Protein AF-A0AAW9PSL0-F1 (afdb_monomer_lite)

Sequence (114 aa):
MDSEEQLFERVCVLLEKNIAEGLRVANSTLKSKKYFQDLLERGLEAADASEIEVWLKYLVPCLGMRYVINLPESKLVQQPQQVKKAMYWLPKFLNRANEKELNLFKNLGNKMLN

Organism: NCBI:txid2716417

Secondary structure (DSSP, 8-state):
---HHHHHHHHHHHHTT-HHHHHHHHHHH---HHHHHHHHHHHHHH--HHHHHHHHHHHHHHH-HHHHHHHHHHHTTT-HHHHHHHHHHGGGT--TT-HHHHHHHHHHHHHHH-

Foldseek 3Di:
DDDLVRQLVVLVVVCVVPVLVSLVSCLVRHDDPVSLVVLLVCCLPPPDLVCLLSNCVSSCVVNPLLRSLCVCVVCCVPRVPSSVSNLVNSVVVDDPVDVVSVVSSVVSVVVSVD

pLDDT: mean 88.67, std 8.01, range [59.41, 97.31]

Structure (mmCIF, N/CA/C/O backbone):
data_AF-A0AAW9PSL0-F1
#
_entry.id   AF-A0AAW9PSL0-F1
#
loop_
_atom_site.group_PDB
_atom_site.id
_atom_site.type_symbol
_atom_site.label_atom_id
_atom_site.label_alt_id
_atom_site.label_comp_id
_atom_site.label_asym_id
_atom_site.label_entity_id
_atom_site.label_seq_id
_atom_site.pdbx_PDB_ins_code
_atom_site.Cartn_x
_atom_site.Cartn_y
_atom_site.Cartn_z
_atom_site.occupancy
_atom_site.B_iso_or_equiv
_atom_site.auth_seq_id
_atom_site.auth_comp_id
_atom_site.auth_asym_id
_atom_site.auth_atom_id
_atom_site.pdbx_PDB_model_num
ATOM 1 N N . MET A 1 1 ? 17.636 4.783 -22.039 1.00 72.19 1 MET A N 1
ATOM 2 C CA . MET A 1 1 ? 17.116 4.883 -20.661 1.00 72.19 1 MET A CA 1
ATOM 3 C C . MET A 1 1 ? 15.701 4.353 -20.726 1.00 72.19 1 MET A C 1
ATOM 5 O O . MET A 1 1 ? 14.973 4.807 -21.601 1.00 72.19 1 MET A O 1
ATOM 9 N N . ASP A 1 2 ? 15.369 3.345 -19.923 1.00 82.56 2 ASP A N 1
ATOM 10 C CA . ASP A 1 2 ? 14.027 2.754 -19.950 1.00 82.56 2 ASP A CA 1
ATOM 11 C C . ASP A 1 2 ? 12.997 3.799 -19.502 1.00 82.56 2 ASP A C 1
ATOM 13 O O . ASP A 1 2 ? 13.269 4.614 -18.616 1.00 82.56 2 ASP A O 1
ATOM 17 N N . SER A 1 3 ? 11.829 3.794 -20.139 1.00 95.12 3 SER A N 1
ATOM 18 C CA . SER A 1 3 ? 10.683 4.580 -19.683 1.00 95.12 3 SER A CA 1
ATOM 19 C C . SER A 1 3 ? 10.181 4.059 -18.336 1.00 95.12 3 SER A C 1
ATOM 21 O O . SER A 1 3 ? 10.380 2.898 -17.977 1.00 95.12 3 SER A O 1
ATOM 23 N N . GLU A 1 4 ? 9.498 4.913 -17.580 1.00 94.75 4 GLU A N 1
ATOM 24 C CA . GLU A 1 4 ? 8.955 4.523 -16.278 1.00 94.75 4 GLU A CA 1
ATOM 25 C C . GLU A 1 4 ? 7.905 3.405 -16.383 1.00 94.75 4 GLU A C 1
ATOM 27 O O . GLU A 1 4 ? 7.842 2.535 -15.521 1.00 94.75 4 GLU A O 1
ATOM 32 N N . GLU A 1 5 ? 7.146 3.374 -17.478 1.00 96.56 5 GLU A N 1
ATOM 33 C CA . GLU A 1 5 ? 6.213 2.290 -17.799 1.00 96.56 5 GLU A CA 1
ATOM 34 C C . GLU A 1 5 ? 6.946 0.952 -17.982 1.00 96.56 5 GLU A C 1
ATOM 36 O O . GLU A 1 5 ? 6.575 -0.052 -17.384 1.00 96.56 5 GLU A O 1
ATOM 41 N N . GLN A 1 6 ? 8.068 0.938 -18.710 1.00 96.94 6 GLN A N 1
ATOM 42 C CA . GLN A 1 6 ? 8.895 -0.268 -18.854 1.00 96.94 6 GLN A CA 1
ATOM 43 C C . GLN A 1 6 ? 9.492 -0.735 -17.518 1.00 96.94 6 GLN A C 1
ATOM 45 O O . GLN A 1 6 ? 9.654 -1.936 -17.295 1.00 96.94 6 GLN A O 1
ATOM 50 N N . LEU A 1 7 ? 9.826 0.198 -16.621 1.00 97.06 7 LEU A N 1
ATOM 51 C CA . LEU A 1 7 ? 10.272 -0.134 -15.266 1.00 97.06 7 LEU A CA 1
ATOM 52 C C . LEU A 1 7 ? 9.132 -0.748 -14.446 1.00 97.06 7 LEU A C 1
ATOM 54 O O . LEU A 1 7 ? 9.355 -1.731 -13.738 1.00 97.06 7 LEU A O 1
ATOM 58 N N . PHE A 1 8 ? 7.914 -0.22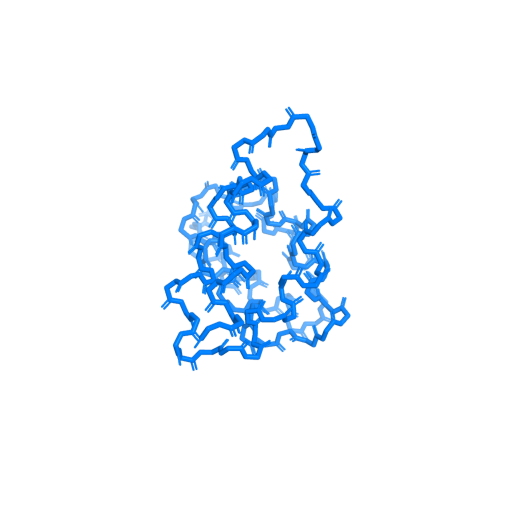5 -14.584 1.00 97.31 8 PHE A N 1
ATOM 59 C CA . PHE A 1 8 ? 6.730 -0.768 -13.928 1.00 97.31 8 PHE A CA 1
ATOM 60 C C . PHE A 1 8 ? 6.400 -2.190 -14.400 1.00 97.31 8 PHE A C 1
ATOM 62 O O . PHE A 1 8 ? 6.164 -3.068 -13.570 1.00 97.31 8 PHE A O 1
ATOM 69 N N . GLU A 1 9 ? 6.483 -2.466 -15.702 1.00 96.75 9 GLU A N 1
ATOM 70 C CA . GLU A 1 9 ? 6.290 -3.820 -16.239 1.00 96.75 9 GLU A CA 1
ATOM 71 C C . GLU A 1 9 ? 7.325 -4.811 -15.683 1.00 96.75 9 GLU A C 1
ATOM 73 O O . GLU A 1 9 ? 7.000 -5.930 -15.283 1.00 96.75 9 GLU A O 1
ATOM 78 N N . ARG A 1 10 ? 8.589 -4.389 -15.554 1.00 96.19 10 ARG A N 1
ATOM 79 C CA . ARG A 1 10 ? 9.625 -5.217 -14.915 1.00 96.19 10 ARG A CA 1
ATOM 80 C C . ARG A 1 10 ? 9.334 -5.481 -13.442 1.00 96.19 10 ARG A C 1
ATOM 82 O O . ARG A 1 10 ? 9.527 -6.605 -12.983 1.00 96.19 10 ARG A O 1
ATOM 89 N N . VAL A 1 11 ? 8.866 -4.472 -12.708 1.00 97.12 11 VAL A N 1
ATOM 90 C CA . VAL A 1 11 ? 8.407 -4.641 -11.323 1.00 97.12 11 VAL A CA 1
ATOM 91 C C . VAL A 1 11 ? 7.286 -5.678 -11.266 1.00 97.12 11 VAL A C 1
ATOM 93 O O . VAL A 1 11 ? 7.354 -6.584 -10.440 1.00 97.12 11 VAL A O 1
ATOM 96 N N . CYS A 1 12 ? 6.310 -5.609 -12.173 1.00 95.69 12 CYS A N 1
ATOM 97 C CA . CYS A 1 12 ? 5.209 -6.568 -12.258 1.00 95.69 12 CYS A CA 1
ATOM 98 C C . CYS A 1 12 ? 5.693 -8.016 -12.419 1.00 95.69 12 CYS A C 1
ATOM 100 O O . CYS A 1 12 ? 5.227 -8.890 -11.691 1.00 95.69 12 CYS A O 1
ATOM 102 N N . VAL A 1 13 ? 6.682 -8.255 -13.284 1.00 95.94 13 VAL A N 1
ATOM 103 C CA . VAL A 1 13 ? 7.296 -9.584 -13.460 1.00 95.94 13 VAL A CA 1
ATOM 104 C C . VAL A 1 13 ? 8.055 -10.042 -12.208 1.00 95.94 13 VAL A C 1
ATOM 106 O O . VAL A 1 13 ? 8.061 -11.227 -11.876 1.00 95.94 13 VAL A O 1
ATOM 109 N N . LEU A 1 14 ? 8.720 -9.129 -11.494 1.00 95.75 14 LEU A N 1
ATOM 110 C CA . LEU A 1 14 ? 9.438 -9.468 -10.260 1.00 95.75 14 LEU A CA 1
ATOM 111 C C . LEU A 1 14 ? 8.486 -9.823 -9.117 1.00 95.75 14 LEU A C 1
ATOM 113 O O . LEU A 1 14 ? 8.783 -10.739 -8.353 1.00 95.75 14 LEU A O 1
ATOM 117 N N . LEU A 1 15 ? 7.343 -9.141 -9.016 1.00 94.62 15 LEU A N 1
ATOM 118 C CA . LEU A 1 15 ? 6.341 -9.394 -7.977 1.00 94.62 15 LEU A CA 1
ATOM 119 C C . LEU A 1 15 ? 5.807 -10.829 -8.015 1.00 94.62 15 LEU A C 1
ATOM 121 O O . LEU A 1 15 ? 5.557 -11.399 -6.958 1.00 94.62 15 LEU A O 1
ATOM 125 N N . GLU A 1 16 ? 5.696 -11.428 -9.203 1.00 90.94 16 GLU A N 1
ATOM 126 C CA . GLU A 1 16 ? 5.264 -12.824 -9.385 1.00 90.94 16 GLU A CA 1
ATOM 127 C C . GLU A 1 16 ? 6.271 -13.846 -8.846 1.00 90.94 16 GLU A C 1
ATOM 129 O O . GLU A 1 16 ? 5.910 -14.979 -8.541 1.00 90.94 16 GLU A O 1
ATOM 134 N N . LYS A 1 17 ? 7.542 -13.453 -8.722 1.00 92.31 17 LYS A N 1
ATOM 135 C CA . LYS A 1 17 ? 8.617 -14.312 -8.212 1.00 92.31 17 LYS A CA 1
ATOM 136 C C . LYS A 1 17 ? 8.898 -14.049 -6.740 1.00 92.31 17 LYS A C 1
ATOM 138 O O . LYS A 1 17 ? 9.128 -14.979 -5.973 1.00 92.31 17 LYS A O 1
ATOM 143 N N . ASN A 1 18 ? 8.944 -12.774 -6.362 1.00 93.62 18 ASN A N 1
ATOM 144 C CA . ASN A 1 18 ? 9.252 -12.327 -5.015 1.00 93.62 18 ASN A CA 1
ATOM 145 C C . ASN A 1 18 ? 8.682 -10.922 -4.772 1.00 93.62 18 ASN A C 1
ATOM 147 O O . ASN A 1 18 ? 9.231 -9.915 -5.228 1.00 93.62 18 ASN A O 1
ATOM 151 N N . ILE A 1 19 ? 7.609 -10.852 -3.983 1.00 93.62 19 ILE A N 1
ATOM 152 C CA . ILE A 1 19 ? 6.906 -9.604 -3.657 1.00 93.62 19 ILE A CA 1
ATOM 153 C C . ILE A 1 19 ? 7.850 -8.563 -3.041 1.00 93.62 19 ILE A C 1
ATOM 155 O O . ILE A 1 19 ? 7.867 -7.404 -3.455 1.00 93.62 19 ILE A O 1
ATOM 159 N N . ALA A 1 20 ? 8.665 -8.963 -2.062 1.00 94.12 20 ALA A N 1
ATOM 160 C CA . ALA A 1 20 ? 9.549 -8.037 -1.359 1.00 94.12 20 ALA A CA 1
ATOM 161 C C . ALA A 1 20 ? 10.637 -7.464 -2.281 1.00 94.12 20 ALA A C 1
ATOM 163 O O . ALA A 1 20 ? 11.025 -6.305 -2.135 1.00 94.12 20 ALA A O 1
ATOM 164 N N . GLU A 1 21 ? 11.143 -8.261 -3.223 1.00 95.44 21 GLU A N 1
ATOM 165 C CA . GLU A 1 21 ? 12.094 -7.794 -4.228 1.00 95.44 21 GLU A CA 1
ATOM 166 C C . GLU A 1 21 ? 11.442 -6.852 -5.239 1.00 95.44 21 GLU A C 1
ATOM 168 O O . GLU A 1 21 ? 11.959 -5.753 -5.444 1.00 95.44 21 GLU A O 1
ATOM 173 N N . GLY A 1 22 ? 10.286 -7.225 -5.796 1.00 96.81 22 GLY A N 1
ATOM 174 C CA . GLY A 1 22 ? 9.549 -6.380 -6.735 1.00 96.81 22 GLY A CA 1
ATOM 175 C C . GLY A 1 22 ? 9.219 -5.009 -6.142 1.00 96.81 22 GLY A C 1
ATOM 176 O O . GLY A 1 22 ? 9.505 -3.984 -6.758 1.00 96.81 22 GLY A O 1
ATOM 177 N N . LEU A 1 23 ? 8.728 -4.966 -4.900 1.00 96.69 23 LEU A N 1
ATOM 178 C CA . LEU A 1 23 ? 8.431 -3.712 -4.197 1.00 96.69 23 LEU A CA 1
ATOM 179 C C . LEU A 1 23 ? 9.683 -2.894 -3.855 1.00 96.69 23 LEU A C 1
ATOM 181 O O . LEU A 1 23 ? 9.654 -1.663 -3.894 1.00 96.69 23 LEU A O 1
ATOM 185 N N . ARG A 1 24 ? 10.806 -3.552 -3.548 1.00 96.62 24 ARG A N 1
ATOM 186 C CA . ARG A 1 24 ? 12.083 -2.858 -3.329 1.00 96.62 24 ARG A CA 1
ATOM 187 C C . ARG A 1 24 ? 12.565 -2.176 -4.606 1.00 96.62 24 ARG A C 1
ATOM 189 O O . ARG A 1 24 ? 13.011 -1.034 -4.539 1.00 96.62 24 ARG A O 1
ATOM 196 N N . VAL A 1 25 ? 12.461 -2.861 -5.745 1.00 96.69 25 VAL A N 1
ATOM 197 C CA . VAL A 1 25 ? 12.796 -2.298 -7.061 1.00 96.69 25 VAL A CA 1
ATOM 198 C C . VAL A 1 25 ? 11.826 -1.179 -7.431 1.00 96.69 25 VAL A C 1
ATOM 200 O O . VAL A 1 25 ? 12.262 -0.137 -7.912 1.00 96.69 25 VAL A O 1
ATOM 203 N N . ALA A 1 26 ? 10.534 -1.334 -7.139 1.00 97.06 26 ALA A N 1
ATOM 204 C CA . ALA A 1 26 ? 9.538 -0.286 -7.346 1.00 97.06 26 ALA A CA 1
ATOM 205 C C . ALA A 1 26 ? 9.938 1.019 -6.640 1.00 97.06 26 ALA A C 1
ATOM 207 O O . ALA A 1 26 ? 10.023 2.065 -7.277 1.00 97.06 26 ALA A O 1
ATOM 208 N N . ASN A 1 27 ? 10.279 0.941 -5.351 1.00 95.75 27 ASN A N 1
ATOM 209 C CA . ASN A 1 27 ? 10.661 2.108 -4.553 1.00 95.75 27 ASN A CA 1
ATOM 210 C C . ASN A 1 27 ? 11.972 2.776 -5.004 1.00 95.75 27 ASN A C 1
ATOM 212 O O . ASN A 1 27 ? 12.191 3.938 -4.667 1.00 95.75 27 ASN A O 1
ATOM 216 N N . SER A 1 28 ? 12.853 2.074 -5.724 1.00 95.25 28 SER A N 1
ATOM 217 C CA . SER A 1 28 ? 14.115 2.644 -6.217 1.00 95.25 28 SER A CA 1
ATOM 218 C C . SER A 1 28 ? 14.048 3.157 -7.657 1.00 95.25 28 SER A C 1
ATOM 220 O O . SER A 1 28 ? 14.899 3.955 -8.052 1.00 95.25 28 SER A O 1
ATOM 222 N N . THR A 1 29 ? 13.069 2.707 -8.444 1.00 95.31 29 THR A N 1
ATOM 223 C CA . THR A 1 29 ? 13.007 2.974 -9.891 1.00 95.31 29 THR A CA 1
ATOM 224 C C . THR A 1 29 ? 11.808 3.818 -10.306 1.00 95.31 29 THR A C 1
ATOM 226 O O . THR A 1 29 ? 11.933 4.626 -11.228 1.00 95.31 29 THR A O 1
ATOM 229 N N . LEU A 1 30 ? 10.673 3.679 -9.617 1.00 96.31 30 LEU A N 1
ATOM 230 C CA . LEU A 1 30 ? 9.451 4.421 -9.900 1.00 96.31 30 LEU A CA 1
ATOM 231 C C . LEU A 1 30 ? 9.424 5.732 -9.110 1.00 96.31 30 LEU A C 1
ATOM 233 O O . LEU A 1 30 ? 9.874 5.825 -7.969 1.00 96.31 30 LEU A O 1
ATOM 237 N N . LYS A 1 31 ? 8.870 6.760 -9.736 1.00 94.06 31 LYS A N 1
ATOM 238 C CA . LYS A 1 31 ? 8.740 8.132 -9.236 1.00 94.06 31 LYS A CA 1
ATOM 239 C C . LYS A 1 31 ? 7.284 8.581 -9.244 1.00 94.06 31 LYS A C 1
ATOM 241 O O . LYS A 1 31 ? 6.856 9.310 -8.352 1.00 94.06 31 LYS A O 1
ATOM 246 N N . SER A 1 32 ? 6.518 8.165 -10.249 1.00 94.81 32 SER A N 1
ATOM 247 C CA . SER A 1 32 ? 5.122 8.535 -10.408 1.00 94.81 32 SER A CA 1
ATOM 248 C C . SER A 1 32 ? 4.256 7.849 -9.364 1.00 94.81 32 SER A C 1
ATOM 250 O O . SER A 1 32 ? 4.227 6.623 -9.236 1.00 94.81 32 SER A O 1
ATOM 252 N N . LYS A 1 33 ? 3.472 8.667 -8.655 1.00 93.56 33 LYS A N 1
ATOM 253 C CA . LYS A 1 33 ? 2.503 8.194 -7.665 1.00 93.56 33 LYS A CA 1
ATOM 254 C C . LYS A 1 33 ? 1.509 7.197 -8.264 1.00 93.56 33 LYS A C 1
ATOM 256 O O . LYS A 1 33 ? 1.110 6.281 -7.555 1.00 93.56 33 LYS A O 1
ATOM 261 N N . LYS A 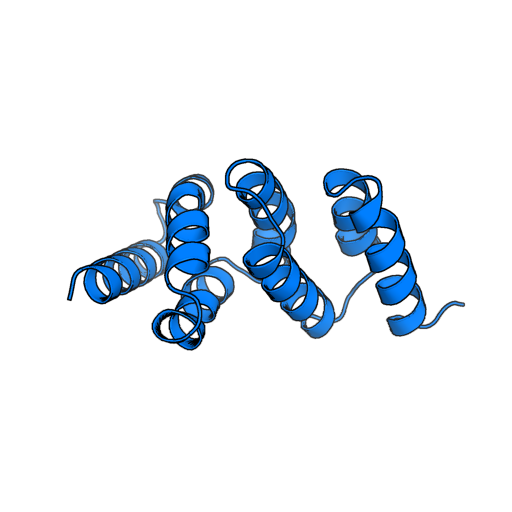1 34 ? 1.155 7.350 -9.547 1.00 94.81 34 LYS A N 1
ATOM 262 C CA . LYS A 1 34 ? 0.227 6.462 -10.261 1.00 94.81 34 LYS A CA 1
ATOM 263 C C . LYS A 1 34 ? 0.649 4.996 -10.133 1.00 94.81 34 LYS A C 1
ATOM 265 O O . LYS A 1 34 ? -0.147 4.178 -9.705 1.00 94.81 34 LYS A O 1
ATOM 270 N N . TYR A 1 35 ? 1.917 4.678 -10.384 1.00 96.56 35 TYR A N 1
ATOM 271 C CA . TYR A 1 35 ? 2.363 3.287 -10.328 1.00 96.56 35 TYR A CA 1
ATOM 272 C C . TYR A 1 35 ? 2.328 2.709 -8.914 1.00 96.56 35 TYR A C 1
ATOM 274 O O . TYR A 1 35 ? 1.998 1.546 -8.733 1.00 96.56 35 TYR A O 1
ATOM 282 N N . PHE A 1 36 ? 2.600 3.512 -7.883 1.00 96.06 36 PHE A N 1
ATOM 283 C CA . PHE A 1 36 ? 2.428 3.056 -6.502 1.00 96.06 36 PHE A CA 1
ATOM 284 C C . PHE A 1 36 ? 0.953 2.821 -6.146 1.00 96.06 36 PHE A C 1
ATOM 286 O O . PHE A 1 36 ? 0.665 1.947 -5.330 1.00 96.06 36 PHE A O 1
ATOM 293 N N . GLN A 1 37 ? 0.024 3.572 -6.747 1.00 93.69 37 GLN A N 1
ATOM 294 C CA . GLN A 1 37 ? -1.416 3.331 -6.607 1.00 93.69 37 GLN A CA 1
ATOM 295 C C . GLN A 1 37 ? -1.799 2.013 -7.280 1.00 93.69 37 GLN A C 1
ATOM 297 O O . GLN A 1 37 ? -2.399 1.168 -6.623 1.00 93.69 37 GLN A O 1
ATOM 302 N N . ASP A 1 38 ? -1.346 1.794 -8.517 1.00 94.12 38 ASP A N 1
ATOM 303 C CA . ASP A 1 38 ? -1.568 0.547 -9.257 1.00 94.12 38 ASP A CA 1
ATOM 304 C C . ASP A 1 38 ? -1.005 -0.666 -8.483 1.00 94.12 38 ASP A C 1
ATOM 306 O O . ASP A 1 38 ? -1.656 -1.705 -8.370 1.00 94.12 38 ASP A O 1
ATOM 310 N N . LEU A 1 39 ? 0.172 -0.520 -7.856 1.00 95.19 39 LEU A N 1
ATOM 311 C CA . LEU A 1 39 ? 0.741 -1.535 -6.961 1.00 95.19 39 LEU A CA 1
ATOM 312 C C . LEU A 1 39 ? -0.116 -1.772 -5.717 1.00 95.19 39 LEU A C 1
ATOM 314 O O . LEU A 1 39 ? -0.315 -2.921 -5.334 1.00 95.19 39 LEU A O 1
ATOM 318 N N . LEU A 1 40 ? -0.619 -0.717 -5.070 1.00 92.25 40 LEU A N 1
ATOM 319 C CA . LEU A 1 40 ? -1.483 -0.875 -3.900 1.00 92.25 40 LEU A CA 1
ATOM 320 C C . LEU A 1 40 ? -2.758 -1.636 -4.262 1.00 92.25 40 LEU A C 1
ATOM 322 O O . LEU A 1 40 ? -3.156 -2.536 -3.528 1.00 92.25 40 LEU A O 1
ATOM 326 N N . GLU A 1 41 ? -3.374 -1.307 -5.393 1.00 89.69 41 GLU A N 1
ATOM 327 C CA . GLU A 1 41 ? -4.569 -1.995 -5.870 1.00 89.69 41 GLU A CA 1
ATOM 328 C C . GLU A 1 41 ? -4.297 -3.468 -6.175 1.00 89.69 41 GLU A C 1
ATOM 330 O O . GLU A 1 41 ? -5.016 -4.331 -5.668 1.00 89.69 41 GLU A O 1
ATOM 335 N N . ARG A 1 42 ? -3.210 -3.765 -6.898 1.00 91.00 42 ARG A N 1
ATOM 336 C CA . ARG A 1 42 ? -2.785 -5.143 -7.175 1.00 91.00 42 ARG A CA 1
ATOM 337 C C . ARG A 1 42 ? -2.511 -5.925 -5.891 1.00 91.00 42 ARG A C 1
ATOM 339 O O . ARG A 1 42 ? -2.920 -7.077 -5.777 1.00 91.00 42 ARG A O 1
ATOM 346 N N . GLY A 1 43 ? -1.838 -5.306 -4.922 1.00 89.75 43 GLY A N 1
ATOM 347 C CA . GLY A 1 43 ? -1.553 -5.914 -3.626 1.00 89.75 43 GLY A CA 1
ATOM 348 C C . GLY A 1 43 ? -2.825 -6.229 -2.844 1.00 89.75 43 GLY A C 1
ATOM 349 O O . GLY A 1 43 ? -2.951 -7.317 -2.302 1.00 89.75 43 GLY A O 1
ATOM 350 N N . LEU A 1 44 ? -3.803 -5.322 -2.826 1.00 85.69 44 LEU A N 1
ATOM 351 C CA . LEU A 1 44 ? -5.085 -5.571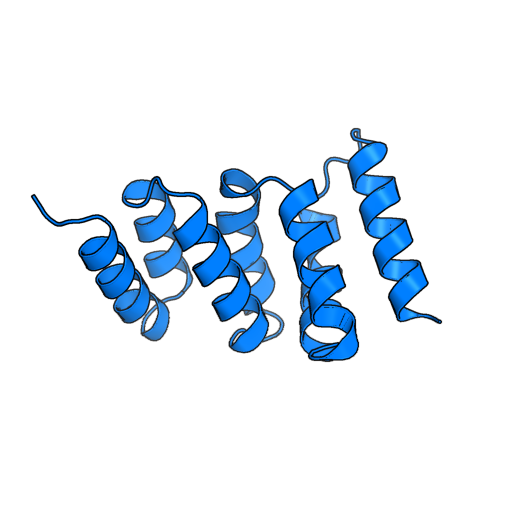 -2.158 1.00 85.69 44 LEU A CA 1
ATOM 352 C C . LEU A 1 44 ? -5.865 -6.727 -2.798 1.00 85.69 44 LEU A C 1
ATOM 354 O O . LEU A 1 44 ? -6.520 -7.479 -2.079 1.00 85.69 44 LEU A O 1
ATOM 358 N N . GLU A 1 45 ? -5.787 -6.874 -4.119 1.00 85.06 45 GLU A N 1
ATOM 359 C CA . GLU A 1 45 ? -6.511 -7.902 -4.871 1.00 85.06 45 GLU A CA 1
ATOM 360 C C . GLU A 1 45 ? -5.859 -9.286 -4.782 1.00 85.06 45 GLU A C 1
ATOM 362 O O . GLU A 1 45 ? -6.561 -10.278 -4.574 1.00 85.06 45 GLU A O 1
ATOM 367 N N . ALA A 1 46 ? -4.532 -9.358 -4.920 1.00 79.56 46 ALA A N 1
ATOM 368 C CA . ALA A 1 46 ? -3.809 -10.620 -5.059 1.00 79.56 46 ALA A CA 1
ATOM 369 C C . ALA A 1 46 ? -3.229 -11.162 -3.746 1.00 79.56 46 ALA A C 1
ATOM 371 O O . ALA A 1 46 ? -3.058 -12.373 -3.624 1.00 79.56 46 ALA A O 1
ATOM 372 N N . ALA A 1 47 ? -2.911 -10.297 -2.778 1.00 78.62 47 ALA A N 1
ATOM 373 C CA . ALA A 1 47 ? -2.135 -10.710 -1.618 1.00 78.62 47 ALA A CA 1
ATOM 374 C C . ALA A 1 47 ? -2.951 -11.544 -0.621 1.00 78.62 47 ALA A C 1
ATOM 376 O O . ALA A 1 47 ? -4.116 -11.259 -0.282 1.00 78.62 47 ALA A O 1
ATOM 377 N N . ASP A 1 48 ? -2.300 -12.566 -0.076 1.00 80.38 48 ASP A N 1
ATOM 378 C CA . ASP A 1 48 ? -2.821 -13.246 1.097 1.00 80.38 48 ASP A CA 1
ATOM 379 C C . ASP A 1 48 ? -2.715 -12.359 2.354 1.00 80.38 48 ASP A C 1
ATOM 381 O O . ASP A 1 48 ? -2.196 -11.238 2.339 1.00 80.38 48 ASP A O 1
ATOM 385 N N . ALA A 1 49 ? -3.271 -12.832 3.471 1.00 73.88 49 ALA A N 1
ATOM 386 C CA . ALA A 1 49 ? -3.244 -12.049 4.699 1.00 73.88 49 ALA A CA 1
ATOM 387 C C . ALA A 1 49 ? -1.809 -11.751 5.165 1.00 73.88 49 ALA A C 1
ATOM 389 O O . ALA A 1 49 ? -1.580 -10.665 5.670 1.00 73.88 49 ALA A O 1
ATOM 390 N N . SER A 1 50 ? -0.846 -12.655 4.997 1.00 76.69 50 SER A N 1
ATOM 391 C CA . SER A 1 50 ? 0.536 -12.455 5.450 1.00 76.69 50 SER A CA 1
ATOM 392 C C . SER A 1 50 ? 1.330 -11.500 4.553 1.00 76.69 50 SER A C 1
ATOM 394 O O . SER A 1 50 ? 2.166 -10.733 5.030 1.00 76.69 50 SER A O 1
ATOM 396 N N . GLU A 1 51 ? 1.015 -11.479 3.263 1.00 88.94 51 GLU A N 1
ATOM 397 C CA . GLU A 1 51 ? 1.700 -10.665 2.266 1.00 88.94 51 GLU A CA 1
ATOM 398 C C . GLU A 1 51 ? 1.312 -9.187 2.349 1.00 88.94 51 GLU A C 1
ATOM 400 O O . GLU A 1 51 ? 2.152 -8.319 2.107 1.00 88.94 51 GLU A O 1
ATOM 405 N N . ILE A 1 52 ? 0.072 -8.867 2.737 1.00 89.56 52 ILE A N 1
ATOM 406 C CA . ILE A 1 52 ? -0.417 -7.478 2.823 1.00 89.56 52 ILE A CA 1
ATOM 407 C C . ILE A 1 52 ? 0.454 -6.610 3.736 1.00 89.56 52 ILE A C 1
ATOM 409 O O . ILE A 1 52 ? 0.668 -5.433 3.437 1.00 89.56 52 ILE A O 1
ATOM 413 N N . GLU A 1 53 ? 1.013 -7.168 4.812 1.00 92.25 53 GLU A N 1
ATOM 414 C CA . GLU A 1 53 ? 1.967 -6.437 5.650 1.00 92.25 53 GLU A CA 1
ATOM 415 C C . GLU A 1 53 ? 3.189 -5.973 4.841 1.00 92.25 53 GLU A C 1
ATOM 417 O O . GLU A 1 53 ? 3.627 -4.827 4.976 1.00 92.25 53 GLU A O 1
ATOM 422 N N . VAL A 1 54 ? 3.719 -6.840 3.971 1.00 93.50 54 VAL A N 1
ATOM 423 C CA . VAL A 1 54 ? 4.863 -6.531 3.105 1.00 93.50 54 VAL A CA 1
ATOM 424 C C . VAL A 1 54 ? 4.493 -5.409 2.140 1.00 93.50 54 VAL A C 1
ATOM 426 O O . VAL A 1 54 ? 5.215 -4.417 2.066 1.00 93.50 54 VAL A O 1
ATOM 429 N N . TRP A 1 55 ? 3.347 -5.508 1.464 1.00 94.88 55 TRP A N 1
ATOM 430 C CA . TRP A 1 55 ? 2.861 -4.458 0.563 1.00 94.88 55 TRP A CA 1
ATOM 431 C C . TRP A 1 55 ? 2.755 -3.100 1.263 1.00 94.88 55 TRP A C 1
ATOM 433 O O . TRP A 1 55 ? 3.336 -2.114 0.806 1.00 94.88 55 TRP A O 1
ATOM 443 N N . LEU A 1 56 ? 2.088 -3.046 2.418 1.00 93.38 56 LEU A N 1
ATOM 444 C CA . LEU A 1 56 ? 1.910 -1.806 3.174 1.00 93.38 56 LEU A CA 1
ATOM 445 C C . LEU A 1 56 ? 3.244 -1.216 3.646 1.00 93.38 56 LEU A C 1
ATOM 447 O O . LEU A 1 56 ? 3.439 -0.004 3.553 1.00 93.38 56 LEU A O 1
ATOM 451 N N . LYS A 1 57 ? 4.193 -2.056 4.077 1.00 94.44 57 LYS A N 1
ATOM 452 C CA . LYS A 1 57 ? 5.530 -1.614 4.497 1.00 94.44 57 LYS A CA 1
ATOM 453 C C . LYS A 1 57 ? 6.254 -0.822 3.408 1.00 94.44 57 LYS A C 1
ATOM 455 O O . LYS A 1 57 ? 6.922 0.161 3.725 1.00 94.44 57 LYS A O 1
ATOM 460 N N . TYR A 1 58 ? 6.141 -1.242 2.149 1.00 95.00 58 TYR A N 1
ATOM 461 C CA . TYR A 1 58 ? 6.805 -0.566 1.032 1.00 95.00 58 TYR A CA 1
ATOM 462 C C . TYR A 1 58 ? 5.990 0.597 0.463 1.00 95.00 58 TYR A C 1
ATOM 464 O O . TYR A 1 58 ? 6.586 1.584 0.036 1.00 95.00 58 TYR A O 1
ATOM 472 N N . LEU A 1 59 ? 4.658 0.514 0.482 1.00 94.88 59 LEU A N 1
ATOM 473 C CA . LEU A 1 59 ? 3.790 1.483 -0.192 1.00 94.88 59 LEU A CA 1
ATOM 474 C C . LEU A 1 59 ? 3.344 2.654 0.693 1.00 94.88 59 LEU A C 1
ATOM 476 O O . LEU A 1 59 ? 3.160 3.759 0.179 1.00 94.88 59 LEU A O 1
ATOM 480 N N . VAL A 1 60 ? 3.201 2.466 2.012 1.00 94.00 60 VAL A N 1
ATOM 481 C CA . VAL A 1 60 ? 2.824 3.555 2.937 1.00 94.00 60 VAL A CA 1
ATOM 482 C C . VAL A 1 60 ? 3.808 4.733 2.872 1.00 94.00 60 VAL A C 1
ATOM 484 O O . VAL A 1 60 ? 3.328 5.866 2.773 1.00 94.00 60 VAL A O 1
ATOM 487 N N . PRO A 1 61 ? 5.143 4.532 2.859 1.00 92.31 61 PRO A N 1
ATOM 488 C CA . PRO A 1 61 ? 6.094 5.637 2.723 1.00 92.31 61 PRO A CA 1
ATOM 489 C C . PRO A 1 61 ? 5.959 6.420 1.408 1.00 92.31 61 PRO A C 1
ATOM 491 O O . PRO A 1 61 ? 6.170 7.629 1.405 1.00 92.31 61 PRO A O 1
ATOM 494 N N . CYS A 1 62 ? 5.581 5.758 0.308 1.00 93.50 62 CYS A N 1
ATOM 495 C CA . CYS A 1 62 ? 5.480 6.389 -1.014 1.00 93.50 62 CYS A CA 1
ATOM 496 C C . CYS A 1 62 ? 4.132 7.095 -1.237 1.00 93.50 62 CYS A C 1
ATOM 498 O O . CYS A 1 62 ? 4.069 8.152 -1.863 1.00 93.50 62 CYS A O 1
ATOM 500 N N . LEU A 1 63 ? 3.033 6.526 -0.734 1.00 93.19 63 LEU A N 1
ATOM 501 C CA . LEU A 1 63 ? 1.680 7.053 -0.955 1.00 93.19 63 LEU A CA 1
ATOM 502 C C . LEU A 1 63 ? 1.202 7.996 0.154 1.00 93.19 63 LEU A C 1
ATOM 504 O O . LEU A 1 63 ? 0.360 8.870 -0.096 1.00 93.19 63 LEU A O 1
ATOM 508 N N . GLY A 1 64 ? 1.744 7.819 1.359 1.00 92.62 64 GLY A N 1
ATOM 509 C CA . GLY A 1 64 ? 1.307 8.459 2.590 1.00 92.62 64 GLY A CA 1
ATOM 510 C C . GLY A 1 64 ? 0.122 7.738 3.236 1.00 92.62 64 GLY A C 1
ATOM 511 O O . GLY A 1 64 ? -0.831 7.336 2.567 1.00 92.62 64 GLY A O 1
ATOM 512 N N . MET A 1 65 ? 0.145 7.645 4.567 1.00 91.44 65 MET A N 1
ATOM 513 C CA . MET A 1 65 ? -0.833 6.885 5.355 1.00 91.44 65 MET A CA 1
ATOM 514 C C . MET A 1 65 ? -2.291 7.267 5.057 1.00 91.44 65 MET A C 1
ATOM 516 O O . MET A 1 65 ? -3.125 6.400 4.816 1.00 91.44 65 MET A O 1
ATOM 520 N N . ARG A 1 66 ? -2.603 8.567 4.978 1.00 89.75 66 ARG A N 1
ATOM 521 C CA . ARG A 1 66 ? -3.967 9.035 4.665 1.00 89.75 66 ARG A CA 1
ATOM 522 C C . ARG A 1 66 ? -4.494 8.504 3.330 1.00 89.75 66 ARG A C 1
ATOM 524 O O . ARG A 1 66 ? -5.673 8.194 3.225 1.00 89.75 66 ARG A O 1
ATOM 531 N N . TYR A 1 67 ? -3.634 8.413 2.314 1.00 89.81 67 TYR A N 1
ATOM 532 C CA . TYR A 1 67 ? -4.036 7.896 1.008 1.00 89.81 67 TYR A CA 1
ATOM 533 C C . TYR A 1 67 ? -4.334 6.397 1.089 1.00 89.81 67 TYR A C 1
ATOM 535 O O . TYR A 1 67 ? -5.362 5.944 0.597 1.00 89.81 67 TYR A O 1
ATOM 543 N N . VAL A 1 68 ? -3.465 5.650 1.774 1.00 90.50 68 VAL A N 1
ATOM 544 C CA . VAL A 1 68 ? -3.614 4.201 1.952 1.00 90.50 68 VAL A CA 1
ATOM 545 C C . VAL A 1 68 ? -4.847 3.847 2.793 1.00 90.50 68 VAL A C 1
ATOM 547 O O . VAL A 1 68 ? -5.445 2.812 2.545 1.00 90.50 68 VAL A O 1
ATOM 550 N N . ILE A 1 69 ? -5.276 4.695 3.735 1.00 88.31 69 ILE A N 1
ATOM 551 C CA . ILE A 1 69 ? -6.538 4.501 4.479 1.00 88.31 69 ILE A CA 1
ATOM 552 C C . ILE A 1 69 ? -7.766 4.788 3.598 1.00 88.31 69 ILE A C 1
ATOM 554 O O . ILE A 1 69 ? -8.761 4.076 3.691 1.00 88.31 69 ILE A O 1
ATOM 558 N N . ASN A 1 70 ? -7.708 5.808 2.736 1.00 84.88 70 ASN A N 1
ATOM 559 C CA . ASN A 1 70 ? -8.861 6.232 1.933 1.00 84.88 70 ASN A CA 1
ATOM 560 C C . ASN A 1 70 ? -9.104 5.358 0.690 1.00 84.88 70 ASN A C 1
ATOM 562 O O . ASN A 1 70 ? -10.239 5.250 0.241 1.00 84.88 70 ASN A O 1
ATOM 566 N N . LEU A 1 71 ? -8.072 4.738 0.111 1.00 77.31 71 LEU A N 1
ATOM 567 C CA . LEU A 1 71 ? -8.236 3.884 -1.075 1.00 77.31 71 LEU A CA 1
ATOM 568 C C . LEU A 1 71 ? -9.110 2.634 -0.814 1.00 77.31 71 LEU A C 1
ATOM 570 O O . LEU A 1 71 ? -9.986 2.336 -1.622 1.00 77.31 71 LEU A O 1
ATOM 574 N N . PRO A 1 72 ? -8.978 1.939 0.328 1.00 67.12 72 PRO A N 1
ATOM 575 C CA . PRO A 1 72 ? -9.915 0.899 0.736 1.00 67.12 72 PRO A CA 1
ATOM 576 C C . PRO A 1 72 ? -11.365 1.381 0.884 1.00 67.12 72 PRO A C 1
ATOM 578 O O . PRO A 1 72 ? -12.279 0.584 0.707 1.00 67.12 72 PRO A O 1
ATOM 581 N N . GLU A 1 73 ? -11.608 2.665 1.172 1.00 68.44 73 GLU A N 1
ATOM 582 C CA . GLU A 1 73 ? -12.966 3.199 1.331 1.00 68.44 73 GLU A CA 1
ATOM 583 C C . GLU A 1 73 ? -13.769 3.129 0.025 1.00 68.44 73 GLU A C 1
ATOM 585 O O . GLU A 1 73 ? -14.921 2.700 0.037 1.00 68.44 73 GLU A O 1
ATOM 590 N N . SER A 1 74 ? -13.159 3.479 -1.114 1.00 69.12 74 SER A N 1
ATOM 591 C CA . SER A 1 74 ? -13.829 3.403 -2.422 1.00 69.12 74 SER A CA 1
ATOM 592 C C . SER A 1 74 ? -14.042 1.963 -2.897 1.00 69.12 74 SER A C 1
ATOM 594 O O . SER A 1 74 ? -14.965 1.704 -3.670 1.00 69.12 74 SER A O 1
ATOM 596 N N . LYS A 1 75 ? -13.229 1.017 -2.408 1.00 69.94 75 LYS A N 1
ATOM 597 C CA . LYS A 1 75 ? -13.341 -0.418 -2.711 1.00 69.94 75 LYS A CA 1
ATOM 598 C C . LYS A 1 75 ? -14.166 -1.201 -1.683 1.00 69.94 75 LYS A C 1
ATOM 600 O O . LYS A 1 75 ? -14.446 -2.372 -1.921 1.00 69.94 75 LYS A O 1
ATOM 605 N N . LEU A 1 76 ? -14.615 -0.582 -0.586 1.00 70.12 76 LEU A N 1
ATOM 606 C CA . LEU A 1 76 ? -15.294 -1.268 0.522 1.00 70.12 76 LEU A CA 1
ATOM 607 C C . LEU A 1 76 ? -16.548 -2.037 0.081 1.00 70.12 76 LEU A C 1
ATOM 609 O O . LEU A 1 76 ? -16.776 -3.149 0.547 1.00 70.12 76 LEU A O 1
ATOM 613 N N . VAL A 1 77 ? -17.322 -1.477 -0.852 1.00 72.56 77 VAL A N 1
ATOM 614 C CA . VAL A 1 77 ? -18.540 -2.115 -1.384 1.00 72.56 77 VAL A CA 1
ATOM 61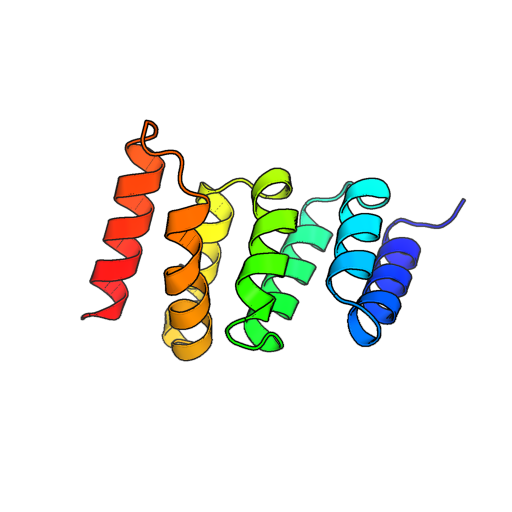5 C C . VAL A 1 77 ? -18.208 -3.302 -2.293 1.00 72.56 77 VAL A C 1
ATOM 617 O O . VAL A 1 77 ? -18.903 -4.311 -2.280 1.00 72.56 77 VAL A O 1
ATOM 620 N N . GLN A 1 78 ? -17.144 -3.187 -3.089 1.00 79.38 78 GLN A N 1
ATOM 621 C CA . GLN A 1 78 ? -16.806 -4.156 -4.137 1.00 79.38 78 GLN A CA 1
ATOM 622 C C . GLN A 1 78 ? -15.930 -5.301 -3.610 1.00 79.38 78 GLN A C 1
ATOM 624 O O . GLN A 1 78 ? -16.010 -6.422 -4.104 1.00 79.38 78 GLN A O 1
ATOM 629 N N . GLN A 1 79 ? -15.081 -5.016 -2.620 1.00 78.50 79 GLN A N 1
ATOM 630 C CA . GLN A 1 79 ? -14.006 -5.891 -2.152 1.00 78.50 79 GLN A CA 1
ATOM 631 C C . GLN A 1 79 ? -13.851 -5.853 -0.610 1.00 78.50 79 GLN A C 1
ATOM 633 O O . GLN A 1 79 ? -12.768 -5.575 -0.084 1.00 78.50 79 GLN A O 1
ATOM 638 N N . PRO A 1 80 ? -14.916 -6.127 0.171 1.00 79.88 80 PRO A N 1
ATOM 639 C CA . PRO A 1 80 ? -14.902 -5.946 1.628 1.00 79.88 80 PRO A CA 1
ATOM 640 C C . PRO A 1 80 ? -13.889 -6.849 2.354 1.00 79.88 80 PRO A C 1
ATOM 642 O O . PRO A 1 80 ? -13.361 -6.480 3.403 1.00 79.88 80 PRO A O 1
ATOM 645 N N . GLN A 1 81 ? -13.595 -8.035 1.813 1.00 81.88 81 GLN A N 1
ATOM 646 C CA . GLN A 1 81 ? -12.611 -8.965 2.383 1.00 81.88 81 GLN A CA 1
ATOM 647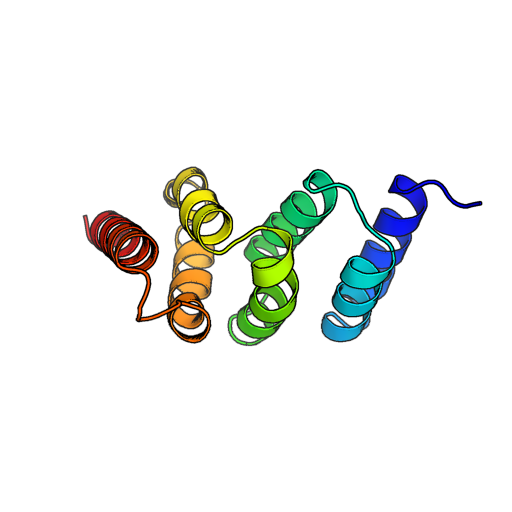 C C . GLN A 1 81 ? -11.183 -8.416 2.264 1.00 81.88 81 GLN A C 1
ATOM 649 O O . GLN A 1 81 ? -10.413 -8.464 3.223 1.00 81.88 81 GLN A O 1
ATOM 654 N N . GLN A 1 82 ? -10.838 -7.852 1.107 1.00 79.62 82 GLN A N 1
ATOM 655 C CA . GLN A 1 82 ? -9.538 -7.242 0.838 1.00 79.62 82 GLN A CA 1
ATOM 656 C C . GLN A 1 82 ? -9.306 -6.042 1.763 1.00 79.62 82 GLN A C 1
ATOM 658 O O . GLN A 1 82 ? -8.254 -5.928 2.397 1.00 79.62 82 GLN A O 1
ATOM 663 N N . VAL A 1 83 ? -10.336 -5.205 1.931 1.00 82.88 83 VAL A N 1
ATOM 664 C CA . VAL A 1 83 ? -10.300 -4.068 2.859 1.00 82.88 83 VAL A CA 1
ATOM 665 C C . VAL A 1 83 ? -10.086 -4.528 4.302 1.00 82.88 83 VAL A C 1
ATOM 667 O O . VAL A 1 83 ? -9.225 -3.980 4.991 1.00 82.88 83 VAL A O 1
ATOM 670 N N . LYS A 1 84 ? -10.779 -5.585 4.750 1.00 84.50 84 LYS A N 1
ATOM 671 C CA . LYS A 1 84 ? -10.592 -6.155 6.098 1.00 84.50 84 LYS A CA 1
ATOM 672 C C . LYS A 1 84 ? -9.155 -6.602 6.353 1.00 84.50 84 LYS A C 1
ATOM 674 O O . LYS A 1 84 ? -8.604 -6.300 7.412 1.00 84.50 84 LYS A O 1
ATOM 679 N N . LYS A 1 85 ? -8.528 -7.290 5.394 1.00 84.19 85 LYS A N 1
ATOM 680 C CA . LYS A 1 85 ? -7.135 -7.734 5.540 1.00 84.19 85 LYS A CA 1
ATOM 681 C C . LYS A 1 85 ? -6.161 -6.552 5.619 1.00 84.19 85 LYS A C 1
ATOM 683 O O . LYS A 1 85 ? -5.261 -6.559 6.453 1.00 84.19 85 LYS A O 1
ATOM 688 N N . ALA A 1 86 ? -6.357 -5.514 4.806 1.00 86.69 86 ALA A N 1
ATOM 689 C CA . ALA A 1 86 ? -5.555 -4.291 4.890 1.00 86.69 86 ALA A CA 1
ATOM 690 C C . ALA A 1 86 ? -5.727 -3.591 6.242 1.00 86.69 86 ALA A C 1
ATOM 692 O O . ALA A 1 86 ? -4.746 -3.236 6.896 1.00 86.69 86 ALA A O 1
ATOM 693 N N . MET A 1 87 ? -6.971 -3.463 6.704 1.00 88.06 87 MET A N 1
ATOM 694 C CA . MET A 1 87 ? -7.297 -2.873 8.000 1.00 88.06 87 MET A CA 1
ATOM 695 C C . MET A 1 87 ? -6.682 -3.609 9.184 1.00 88.06 87 MET A C 1
ATOM 697 O O . MET A 1 87 ? -6.337 -2.962 10.169 1.00 88.06 87 MET A O 1
ATOM 701 N N . TYR A 1 88 ? -6.510 -4.927 9.094 1.00 89.38 88 TYR A N 1
ATOM 702 C CA . TYR A 1 88 ? -5.832 -5.700 10.130 1.00 89.38 88 TYR A CA 1
ATOM 703 C C . TYR A 1 88 ? -4.373 -5.247 10.330 1.00 89.38 88 TYR A C 1
ATOM 705 O O . TYR A 1 88 ? -3.913 -5.130 11.465 1.00 89.38 88 TYR A O 1
ATOM 713 N N . TRP A 1 89 ? -3.657 -4.927 9.246 1.00 91.88 89 TRP A N 1
ATOM 714 C CA . TRP A 1 89 ? -2.238 -4.555 9.306 1.00 91.88 89 TRP A CA 1
ATOM 715 C C . TRP A 1 89 ? -1.965 -3.058 9.403 1.00 91.88 89 TRP A C 1
ATOM 717 O O . TRP A 1 89 ? -0.945 -2.671 9.975 1.00 91.88 89 TRP A O 1
ATOM 727 N N . LEU A 1 90 ? -2.859 -2.209 8.891 1.00 89.94 90 LEU A N 1
ATOM 728 C CA . LEU A 1 90 ? -2.717 -0.749 8.919 1.00 89.94 90 LEU A CA 1
ATOM 729 C C . LEU A 1 90 ? -2.307 -0.173 10.292 1.00 89.94 90 LEU A C 1
ATOM 731 O O . LEU A 1 90 ? -1.425 0.692 10.310 1.00 89.94 90 LEU A O 1
ATOM 735 N N . PRO A 1 91 ? -2.822 -0.661 11.444 1.00 91.81 91 PR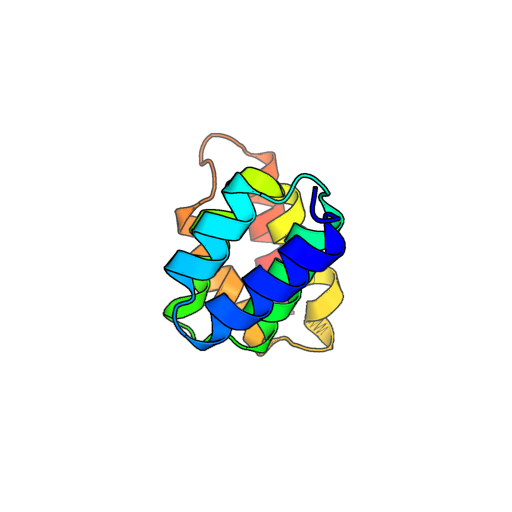O A N 1
ATOM 736 C CA . PRO A 1 91 ? -2.398 -0.199 12.764 1.00 91.81 91 PRO A CA 1
ATOM 737 C C . PRO A 1 91 ? -0.895 -0.269 13.039 1.00 91.81 91 PRO A C 1
ATOM 739 O O . PRO A 1 91 ? -0.398 0.546 13.815 1.00 91.81 91 PRO A O 1
ATOM 742 N N . LYS A 1 92 ? -0.159 -1.199 12.410 1.00 91.69 92 LYS A N 1
ATOM 743 C CA . LYS A 1 92 ? 1.304 -1.302 12.559 1.00 91.69 92 LYS A CA 1
ATOM 744 C C . LYS A 1 92 ? 2.049 -0.096 11.988 1.00 91.69 92 LYS A C 1
ATOM 746 O O . LYS A 1 92 ? 3.163 0.187 12.417 1.00 91.69 92 LYS A O 1
ATOM 751 N N . PHE A 1 93 ? 1.445 0.595 11.027 1.00 91.00 93 PHE A N 1
ATOM 752 C CA . PHE A 1 93 ? 2.071 1.682 10.281 1.00 91.00 93 PHE A CA 1
ATOM 753 C C . PHE A 1 93 ? 1.537 3.063 10.686 1.00 91.00 93 PHE A C 1
ATOM 755 O O . PHE A 1 93 ? 2.076 4.076 10.243 1.00 91.00 93 PHE A O 1
ATOM 762 N N . LEU A 1 94 ? 0.467 3.124 11.490 1.00 89.94 94 LEU A N 1
ATOM 763 C CA . LEU A 1 94 ? -0.137 4.381 11.930 1.00 89.94 94 LEU A CA 1
ATOM 764 C C . LEU A 1 94 ? 0.826 5.158 12.825 1.00 89.94 94 LEU A C 1
ATOM 766 O O . LEU A 1 94 ? 1.352 4.628 13.809 1.00 89.94 94 LEU A O 1
ATOM 770 N N . ASN A 1 95 ? 0.975 6.453 12.556 1.00 87.38 95 ASN A N 1
ATOM 771 C CA . ASN A 1 95 ? 1.625 7.335 13.506 1.00 87.38 95 ASN A CA 1
ATOM 772 C C . ASN A 1 95 ? 0.650 7.649 14.651 1.00 87.38 95 ASN A C 1
ATOM 774 O O . ASN A 1 95 ? -0.309 8.400 14.481 1.00 87.38 95 ASN A O 1
ATOM 778 N N . ARG A 1 96 ? 0.912 7.102 15.845 1.00 84.50 96 ARG A N 1
ATOM 779 C CA . ARG A 1 96 ? 0.060 7.303 17.032 1.00 84.50 96 ARG A CA 1
ATOM 780 C C . ARG A 1 96 ? -0.004 8.755 17.514 1.00 84.50 96 ARG A C 1
ATOM 782 O O . ARG A 1 96 ? -0.935 9.098 18.230 1.00 84.50 96 ARG A O 1
ATOM 789 N N . ALA A 1 97 ? 0.947 9.601 17.119 1.00 81.94 97 ALA A N 1
ATOM 790 C CA . ALA A 1 97 ? 0.906 11.033 17.406 1.00 81.94 97 ALA A CA 1
ATOM 791 C C . ALA A 1 97 ? 0.067 11.825 16.382 1.00 81.94 97 ALA A C 1
ATOM 793 O O . ALA A 1 97 ? -0.192 13.008 16.582 1.00 81.94 97 ALA A O 1
ATOM 794 N N . ASN A 1 98 ? -0.359 11.202 15.277 1.00 89.38 98 ASN A N 1
ATOM 795 C CA . ASN A 1 98 ? -1.138 11.856 14.232 1.00 89.38 98 ASN A CA 1
ATOM 796 C C . ASN A 1 98 ? -2.637 11.567 14.400 1.00 89.38 98 ASN A C 1
ATOM 798 O O . ASN A 1 98 ? -3.187 10.630 13.818 1.00 89.38 98 ASN A O 1
ATOM 802 N N . GLU A 1 99 ? -3.320 12.417 15.167 1.00 90.69 99 GLU A N 1
ATOM 803 C CA . GLU A 1 99 ? -4.758 12.287 15.449 1.00 90.69 99 GLU A CA 1
ATOM 804 C C . GLU A 1 99 ? -5.625 12.206 14.184 1.00 90.69 99 GLU A C 1
ATOM 806 O O . GLU A 1 99 ? -6.626 11.491 14.163 1.00 90.69 99 GLU A O 1
ATOM 811 N N . LYS A 1 100 ? -5.231 12.886 13.097 1.00 89.56 100 LYS A N 1
ATOM 812 C CA . LYS A 1 100 ? -5.974 12.843 11.829 1.00 89.56 100 LYS A CA 1
ATOM 813 C C . LYS A 1 100 ? -5.940 11.449 11.204 1.00 89.56 100 LYS A C 1
ATOM 815 O O . LYS A 1 100 ? -6.967 10.983 10.722 1.00 89.56 100 LYS A O 1
ATOM 820 N N . GLU A 1 101 ? -4.787 10.780 11.217 1.00 90.31 101 GLU A N 1
ATOM 821 C CA . GLU A 1 101 ? -4.656 9.404 10.713 1.00 90.31 101 GLU A CA 1
ATOM 822 C C . GLU A 1 101 ? -5.439 8.417 11.578 1.00 90.31 101 GLU A C 1
ATOM 824 O O . GLU A 1 101 ? -6.156 7.570 11.049 1.00 90.31 101 GLU A O 1
ATOM 829 N N . LEU A 1 102 ? -5.372 8.576 12.903 1.00 90.44 102 LEU A N 1
ATOM 830 C CA . LEU A 1 102 ? -6.134 7.751 13.838 1.00 90.44 102 LEU A CA 1
ATOM 831 C C . LEU A 1 102 ? -7.647 7.900 13.637 1.00 90.44 102 LEU A C 1
ATOM 833 O O . LEU A 1 102 ? -8.365 6.901 13.632 1.00 90.44 102 LEU A O 1
ATOM 837 N N . ASN A 1 103 ? -8.136 9.126 13.448 1.00 91.62 103 ASN A N 1
ATOM 838 C CA . ASN A 1 103 ? -9.556 9.385 13.216 1.00 91.62 103 ASN A CA 1
ATOM 839 C C . ASN A 1 103 ? -10.023 8.831 11.865 1.00 91.62 103 ASN A C 1
ATOM 841 O O . ASN A 1 103 ? -11.086 8.217 11.804 1.00 91.62 103 ASN A O 1
ATOM 845 N N . LEU A 1 104 ? -9.222 8.974 10.801 1.00 90.25 104 LEU A N 1
ATOM 846 C CA . LEU A 1 104 ? -9.522 8.360 9.502 1.00 90.25 104 LEU A CA 1
ATOM 847 C C . LEU A 1 104 ? -9.622 6.835 9.613 1.00 90.25 104 LEU A C 1
ATOM 849 O O . LEU A 1 104 ? -10.592 6.248 9.138 1.00 90.25 104 LEU A O 1
ATOM 853 N N . PHE A 1 105 ? -8.669 6.199 10.298 1.00 90.56 105 PHE A N 1
ATOM 854 C CA . PHE A 1 105 ? -8.679 4.752 10.499 1.00 90.56 105 PHE A CA 1
ATOM 855 C C . PHE A 1 105 ? -9.903 4.279 11.301 1.00 90.56 105 PHE A C 1
ATOM 857 O O . PHE A 1 105 ? -10.567 3.320 10.909 1.00 90.56 105 PHE A O 1
ATOM 864 N N . LYS A 1 106 ? -10.254 4.979 12.391 1.00 90.50 106 LYS A N 1
ATOM 865 C CA . LYS A 1 106 ? -11.464 4.688 13.181 1.00 90.50 106 LYS A CA 1
ATOM 866 C C . LYS A 1 106 ? -12.738 4.824 12.346 1.00 90.50 106 LYS A C 1
ATOM 868 O O . LYS A 1 106 ? -13.604 3.957 12.413 1.00 90.50 106 LYS A O 1
ATOM 873 N N . ASN A 1 107 ? -12.839 5.879 11.538 1.00 90.06 107 ASN A N 1
ATOM 874 C CA . ASN A 1 107 ? -13.995 6.109 10.673 1.00 90.06 107 ASN A CA 1
ATOM 875 C C . ASN A 1 107 ? -14.156 5.000 9.629 1.00 90.06 107 ASN A C 1
ATOM 877 O O . ASN A 1 107 ? -15.277 4.546 9.406 1.00 90.06 107 ASN A O 1
ATOM 881 N N . LEU A 1 108 ? -13.055 4.536 9.030 1.00 86.12 108 LEU A N 1
ATOM 882 C CA . LEU A 1 108 ? -13.079 3.388 8.123 1.00 86.12 108 LEU A CA 1
ATOM 883 C C . LEU A 1 108 ? -13.561 2.119 8.845 1.00 86.12 108 LEU A C 1
ATOM 885 O O . LEU A 1 108 ? -14.422 1.415 8.328 1.00 86.12 108 LEU A O 1
ATOM 889 N N . GLY A 1 109 ? -13.074 1.866 10.065 1.00 85.88 109 GLY A N 1
ATOM 890 C CA . GLY A 1 109 ? -13.515 0.728 10.877 1.00 85.88 109 GLY A CA 1
ATOM 891 C C . GLY A 1 109 ? -15.008 0.759 11.199 1.00 85.88 109 GLY A C 1
ATOM 892 O O . GLY A 1 109 ? -15.688 -0.248 11.025 1.00 85.88 109 GLY A O 1
ATOM 893 N N . ASN A 1 110 ? -15.540 1.923 11.578 1.00 87.12 110 ASN A N 1
ATOM 894 C CA . ASN A 1 110 ? -16.971 2.096 11.840 1.00 87.12 110 ASN A CA 1
ATOM 895 C C . ASN A 1 110 ? -17.823 1.836 10.588 1.00 87.12 110 ASN A C 1
ATOM 897 O O . ASN A 1 110 ? -18.887 1.234 10.687 1.00 87.12 110 ASN A O 1
ATOM 901 N N . LYS A 1 111 ? -17.347 2.243 9.404 1.00 83.69 111 LYS A N 1
ATOM 902 C CA . LYS A 1 111 ? -18.027 1.983 8.124 1.00 83.69 111 LYS A CA 1
ATOM 903 C C . LYS A 1 111 ? -18.063 0.503 7.738 1.00 83.69 111 LYS A C 1
ATOM 905 O O . LYS A 1 111 ? -18.915 0.133 6.950 1.00 83.69 111 LYS A O 1
ATOM 910 N N . MET A 1 112 ? -17.161 -0.331 8.259 1.00 77.88 112 MET A N 1
ATOM 911 C CA . MET A 1 112 ? -17.193 -1.779 8.007 1.00 77.88 112 MET A CA 1
ATOM 912 C C . MET A 1 112 ? -18.145 -2.555 8.929 1.00 77.88 112 MET A C 1
ATOM 914 O O . MET A 1 112 ? -18.387 -3.737 8.683 1.00 77.88 112 MET A O 1
ATOM 918 N N . LEU A 1 113 ? -18.577 -1.943 10.036 1.00 71.38 113 LEU A N 1
ATOM 919 C CA . LEU A 1 113 ? -19.431 -2.566 11.054 1.00 71.38 113 LEU A CA 1
ATOM 920 C C . LEU A 1 113 ? -20.921 -2.241 10.865 1.00 71.38 113 LEU A C 1
ATOM 922 O O . LEU A 1 113 ? -21.751 -2.907 11.481 1.00 71.38 113 LEU A O 1
ATOM 926 N N . ASN A 1 114 ? -21.230 -1.238 10.039 1.00 59.41 114 ASN A N 1
ATOM 927 C CA . ASN A 1 114 ? -22.580 -0.832 9.639 1.00 59.41 114 ASN A CA 1
ATOM 928 C C . ASN A 1 114 ? -22.921 -1.394 8.258 1.00 59.41 114 ASN A C 1
ATOM 930 O O . ASN A 1 114 ? -24.118 -1.665 8.031 1.00 59.41 114 ASN A O 1
#

Radius of gyration: 14.28 Å; chains: 1; bounding box: 40×27×38 Å